Protein AF-A0A930ZJ90-F1 (afdb_monomer_lite)

Sequence (96 aa):
MNLRFAHSMTGLCGILGAVVLVTSFVINPTPPDNLTTSQLGEFARQHHSPIILGGWLQGIGSLLLVLFALALVHLAGLSTASLVGSRCLQEPASCW

Structure (mmCIF, N/CA/C/O backbone):
data_AF-A0A930ZJ90-F1
#
_entry.id   AF-A0A930ZJ90-F1
#
loop_
_atom_site.group_PDB
_atom_site.id
_atom_site.type_symbol
_atom_site.label_atom_id
_atom_site.label_alt_id
_atom_site.label_comp_id
_atom_site.label_asym_id
_atom_site.label_entity_id
_atom_site.label_seq_id
_atom_site.pdbx_PDB_ins_code
_atom_site.Cartn_x
_atom_site.Cartn_y
_atom_site.Cartn_z
_atom_site.occupancy
_atom_site.B_iso_or_equiv
_atom_site.auth_seq_id
_atom_site.auth_comp_id
_atom_site.auth_asym_id
_atom_site.auth_atom_id
_atom_site.pdbx_PDB_model_num
ATOM 1 N N . MET A 1 1 ? 24.699 -0.091 -11.297 1.00 55.38 1 MET A N 1
ATOM 2 C CA . MET A 1 1 ? 23.570 -0.784 -10.636 1.00 55.38 1 MET A CA 1
ATOM 3 C C . MET A 1 1 ? 23.177 -1.974 -11.504 1.00 55.38 1 MET A C 1
ATOM 5 O O . MET A 1 1 ? 22.991 -1.784 -12.696 1.00 55.38 1 MET A O 1
ATOM 9 N N . ASN A 1 2 ? 23.165 -3.200 -10.970 1.00 74.81 2 ASN A N 1
ATOM 10 C CA . ASN A 1 2 ? 22.918 -4.405 -11.774 1.00 74.81 2 ASN A CA 1
ATOM 11 C C . ASN A 1 2 ? 21.442 -4.480 -12.200 1.00 74.81 2 ASN A C 1
ATOM 13 O O . ASN A 1 2 ? 20.565 -4.566 -11.342 1.00 74.81 2 ASN A O 1
ATOM 17 N N . LEU A 1 3 ? 21.165 -4.494 -13.507 1.00 68.50 3 LEU A N 1
ATOM 18 C CA . LEU A 1 3 ? 19.801 -4.473 -14.063 1.00 68.50 3 LEU A CA 1
ATOM 19 C C . LEU A 1 3 ? 18.936 -5.646 -13.555 1.00 68.50 3 LEU A C 1
ATOM 21 O O . LEU A 1 3 ? 17.756 -5.491 -13.265 1.00 68.50 3 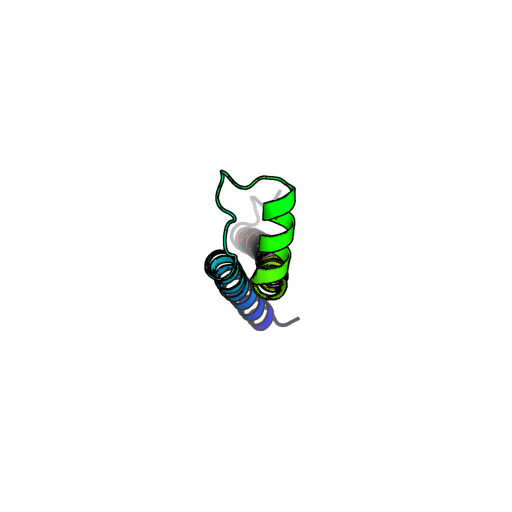LEU A O 1
ATOM 25 N N . ARG A 1 4 ? 19.559 -6.812 -13.337 1.00 74.06 4 ARG A N 1
ATOM 26 C CA . ARG A 1 4 ? 18.917 -8.006 -12.756 1.00 74.06 4 ARG A CA 1
ATOM 27 C C . ARG A 1 4 ? 18.449 -7.790 -11.314 1.00 74.06 4 ARG A C 1
ATOM 29 O O . ARG A 1 4 ? 17.399 -8.290 -10.925 1.00 74.06 4 ARG A O 1
ATOM 36 N N . PHE A 1 5 ? 19.228 -7.048 -10.529 1.00 76.94 5 PHE A N 1
ATOM 37 C CA . PHE A 1 5 ? 18.893 -6.731 -9.143 1.00 76.94 5 PHE A CA 1
ATOM 38 C C . PHE A 1 5 ? 17.748 -5.718 -9.078 1.00 76.94 5 PHE A C 1
ATOM 40 O O . PHE A 1 5 ? 16.820 -5.893 -8.293 1.00 76.94 5 PHE A O 1
ATOM 47 N N . ALA A 1 6 ? 17.770 -4.719 -9.967 1.00 74.06 6 ALA A N 1
ATOM 48 C CA . ALA A 1 6 ? 16.690 -3.748 -10.098 1.00 74.06 6 ALA A CA 1
ATOM 49 C C . ALA A 1 6 ? 15.353 -4.431 -10.437 1.00 74.06 6 ALA A C 1
ATOM 51 O O . ALA A 1 6 ? 14.380 -4.202 -9.732 1.00 74.06 6 ALA A O 1
ATOM 52 N N . HIS A 1 7 ? 15.318 -5.348 -11.413 1.00 78.19 7 HIS A N 1
ATOM 53 C CA . HIS A 1 7 ? 14.098 -6.104 -11.742 1.00 78.19 7 HIS A CA 1
ATOM 54 C C . HIS A 1 7 ? 13.540 -6.906 -10.564 1.00 78.19 7 HIS A C 1
ATOM 56 O O . HIS A 1 7 ? 12.330 -6.907 -10.342 1.00 78.19 7 HIS A O 1
ATOM 62 N N . SER A 1 8 ? 14.414 -7.580 -9.809 1.00 82.62 8 SER A N 1
ATOM 63 C CA . SER A 1 8 ? 14.003 -8.376 -8.648 1.00 82.62 8 SER A CA 1
ATOM 64 C C . SER A 1 8 ? 13.377 -7.496 -7.561 1.00 82.62 8 SER A C 1
ATOM 66 O O . SER A 1 8 ? 12.284 -7.788 -7.080 1.00 82.62 8 SER A O 1
ATOM 68 N N . MET A 1 9 ? 14.018 -6.366 -7.237 1.00 80.44 9 MET A N 1
ATOM 69 C CA . MET A 1 9 ? 13.494 -5.389 -6.274 1.00 80.44 9 MET A CA 1
ATOM 70 C C . MET A 1 9 ? 12.174 -4.770 -6.742 1.00 80.44 9 MET A C 1
ATOM 72 O O . MET A 1 9 ? 11.252 -4.634 -5.944 1.00 80.44 9 MET A O 1
ATOM 76 N N . THR A 1 10 ? 12.045 -4.450 -8.033 1.00 82.38 10 THR A N 1
ATOM 77 C CA . THR A 1 10 ? 10.791 -3.950 -8.611 1.00 82.38 10 THR A CA 1
ATOM 78 C C . THR A 1 10 ? 9.663 -4.964 -8.433 1.00 82.38 10 THR A C 1
ATOM 80 O O . THR A 1 10 ? 8.623 -4.617 -7.879 1.00 82.38 10 THR A O 1
ATOM 83 N N . GLY A 1 11 ? 9.871 -6.225 -8.821 1.00 80.25 11 GLY A N 1
ATOM 84 C CA . GLY A 1 11 ? 8.864 -7.276 -8.641 1.00 80.25 11 GLY A CA 1
ATOM 85 C C . GLY A 1 11 ? 8.473 -7.476 -7.173 1.00 80.25 11 GLY A C 1
ATOM 86 O O . GLY A 1 11 ? 7.286 -7.568 -6.858 1.00 80.25 11 GLY A O 1
ATOM 87 N N . LEU A 1 12 ? 9.457 -7.462 -6.269 1.00 85.62 12 LEU A N 1
ATOM 88 C CA . LEU A 1 12 ? 9.230 -7.557 -4.825 1.00 85.62 12 LEU A CA 1
ATOM 89 C C . LEU A 1 12 ? 8.394 -6.391 -4.290 1.00 85.62 12 LEU A C 1
ATOM 91 O O . LEU A 1 12 ? 7.451 -6.640 -3.545 1.00 85.62 12 LEU A O 1
ATOM 95 N N . CYS A 1 13 ? 8.674 -5.149 -4.697 1.00 82.94 13 CYS A N 1
ATOM 96 C CA . CYS A 1 13 ? 7.875 -3.986 -4.301 1.00 82.94 13 CYS A CA 1
ATOM 97 C C . CYS A 1 13 ? 6.419 -4.096 -4.771 1.00 82.94 13 CYS A C 1
ATOM 99 O O . CYS A 1 13 ? 5.516 -3.764 -4.009 1.00 82.94 13 CYS A O 1
ATOM 101 N N . GLY A 1 14 ? 6.179 -4.595 -5.988 1.00 84.75 14 GLY A N 1
ATOM 102 C CA . GLY A 1 14 ? 4.822 -4.802 -6.500 1.00 84.75 14 GLY A CA 1
ATOM 103 C C . GLY A 1 14 ? 4.042 -5.846 -5.696 1.00 84.75 14 GLY A C 1
ATOM 104 O O . GLY A 1 14 ? 2.932 -5.571 -5.237 1.00 84.75 14 GLY A O 1
ATOM 105 N N . ILE A 1 15 ? 4.638 -7.025 -5.472 1.00 89.00 15 ILE A N 1
ATOM 106 C CA . ILE A 1 15 ? 3.998 -8.125 -4.730 1.00 89.00 15 ILE A CA 1
ATOM 107 C C . ILE A 1 15 ? 3.777 -7.733 -3.265 1.00 89.00 15 ILE A C 1
ATOM 109 O O . ILE A 1 15 ? 2.662 -7.856 -2.759 1.00 89.00 15 ILE A O 1
ATOM 113 N N . LEU A 1 16 ? 4.813 -7.226 -2.588 1.00 88.56 16 LEU A N 1
ATOM 114 C CA . LEU A 1 16 ? 4.705 -6.793 -1.193 1.00 88.56 16 LEU A CA 1
ATOM 115 C C . LEU A 1 16 ? 3.718 -5.637 -1.047 1.00 88.56 16 LEU A C 1
ATOM 117 O O . LEU A 1 16 ? 2.902 -5.667 -0.133 1.00 88.56 16 LEU A O 1
ATOM 121 N N . GLY A 1 17 ? 3.742 -4.659 -1.955 1.00 82.62 17 GLY A N 1
ATOM 122 C CA . GLY A 1 17 ? 2.810 -3.533 -1.936 1.00 82.62 17 GLY A CA 1
ATOM 123 C C . GLY A 1 17 ? 1.354 -3.982 -2.017 1.00 82.62 17 GLY A C 1
ATOM 124 O O . GLY A 1 17 ? 0.546 -3.584 -1.179 1.00 82.62 17 GLY A O 1
ATOM 125 N N . ALA A 1 18 ? 1.029 -4.872 -2.960 1.00 86.81 18 ALA A N 1
ATOM 126 C CA . ALA A 1 18 ? -0.319 -5.418 -3.103 1.00 86.81 18 ALA A CA 1
ATOM 127 C C . ALA A 1 18 ? -0.754 -6.236 -1.874 1.00 86.81 18 ALA A C 1
ATOM 129 O O . ALA A 1 18 ? -1.849 -6.023 -1.356 1.00 86.81 18 ALA A O 1
ATOM 130 N N . VAL A 1 19 ? 0.102 -7.135 -1.374 1.00 90.62 19 VAL A N 1
ATOM 131 C CA . VAL A 1 19 ? -0.215 -7.981 -0.208 1.00 90.62 19 VAL A CA 1
ATOM 132 C C . VAL A 1 19 ? -0.433 -7.135 1.046 1.00 90.62 19 VAL A C 1
ATOM 134 O O . VAL A 1 19 ? -1.431 -7.318 1.746 1.00 90.62 19 VAL A O 1
ATOM 137 N N . VAL A 1 20 ? 0.464 -6.187 1.320 1.00 87.69 20 VAL A N 1
ATOM 138 C CA . VAL A 1 20 ? 0.373 -5.290 2.482 1.00 87.69 20 VAL A CA 1
ATOM 139 C C . VAL A 1 20 ? -0.892 -4.432 2.402 1.00 87.69 20 VAL A C 1
ATOM 141 O O . VAL A 1 20 ? -1.606 -4.298 3.397 1.00 87.69 20 VAL A O 1
ATOM 144 N N . LEU A 1 21 ? -1.216 -3.913 1.214 1.00 86.56 21 LEU A N 1
ATOM 145 C CA . LEU A 1 21 ? -2.413 -3.103 1.006 1.00 86.56 21 LEU A CA 1
ATOM 146 C C . LEU A 1 21 ? -3.703 -3.914 1.197 1.00 86.56 21 LEU A C 1
ATOM 148 O O . LEU A 1 21 ? -4.594 -3.470 1.913 1.00 86.56 21 LEU A O 1
ATOM 152 N N . VAL A 1 22 ? -3.804 -5.114 0.616 1.00 87.62 22 VAL A N 1
ATOM 153 C CA . VAL A 1 22 ? -4.978 -5.991 0.794 1.00 87.62 22 VAL A CA 1
ATOM 154 C C . VAL A 1 22 ? -5.151 -6.375 2.261 1.00 87.62 22 VAL A C 1
ATOM 156 O O . VAL A 1 22 ? -6.263 -6.342 2.783 1.00 87.62 22 VAL A O 1
ATOM 159 N N . THR A 1 23 ? -4.049 -6.673 2.951 1.00 86.94 23 THR A N 1
ATOM 160 C CA . THR A 1 23 ? -4.080 -7.025 4.375 1.00 86.94 23 THR A CA 1
ATOM 161 C C . THR A 1 23 ? -4.634 -5.882 5.228 1.00 86.94 23 THR A C 1
ATOM 163 O O . THR A 1 23 ? -5.384 -6.150 6.162 1.00 86.94 23 THR A O 1
ATOM 166 N N . SER A 1 24 ? -4.351 -4.616 4.882 1.00 84.75 24 SER A N 1
ATOM 167 C CA . SER A 1 24 ? -4.922 -3.442 5.566 1.00 84.75 24 SER A CA 1
ATOM 168 C C . SER A 1 24 ? -6.455 -3.474 5.609 1.00 84.75 24 SER A C 1
ATOM 170 O O . SER A 1 24 ? -7.043 -3.261 6.668 1.00 84.75 24 SER A O 1
ATOM 172 N N . PHE A 1 25 ? -7.104 -3.811 4.491 1.00 83.19 25 PHE A N 1
ATOM 173 C CA . PHE A 1 25 ? -8.567 -3.873 4.415 1.00 83.19 25 PHE A CA 1
ATOM 174 C C . PHE A 1 25 ? -9.165 -5.001 5.256 1.00 83.19 25 PHE A C 1
ATOM 176 O O . PHE A 1 25 ? -10.295 -4.885 5.716 1.00 83.19 25 PHE A O 1
ATOM 183 N N . VAL A 1 26 ? -8.414 -6.082 5.477 1.00 85.38 26 VAL A N 1
ATOM 184 C CA . VAL A 1 26 ? -8.865 -7.210 6.304 1.00 85.38 26 VAL A CA 1
ATOM 185 C C . VAL A 1 26 ? -8.786 -6.872 7.792 1.00 85.38 26 VAL A C 1
ATOM 187 O O . VAL A 1 26 ? -9.638 -7.300 8.566 1.00 85.38 26 VAL A O 1
ATOM 190 N N . ILE A 1 27 ? -7.769 -6.111 8.205 1.00 86.06 27 ILE A N 1
ATOM 191 C CA . ILE A 1 27 ? -7.523 -5.825 9.625 1.00 86.06 27 ILE A CA 1
ATOM 192 C C . ILE A 1 27 ? -8.219 -4.565 10.135 1.00 86.06 27 ILE A C 1
ATOM 194 O O . ILE A 1 27 ? -8.211 -4.349 11.343 1.00 86.06 27 ILE A O 1
ATOM 198 N N . ASN A 1 28 ? -8.768 -3.722 9.255 1.00 81.56 28 ASN A N 1
ATOM 199 C CA . ASN A 1 28 ? -9.345 -2.439 9.643 1.00 81.56 28 ASN A CA 1
ATOM 200 C C . ASN A 1 28 ? -10.870 -2.559 9.839 1.00 81.56 28 ASN A C 1
ATOM 202 O O . ASN A 1 28 ? -11.618 -2.581 8.856 1.00 81.56 28 ASN A O 1
ATOM 206 N N . PRO A 1 29 ? -11.357 -2.669 11.089 1.00 82.75 29 PRO A N 1
ATOM 207 C CA . PRO A 1 29 ? -12.779 -2.814 11.359 1.00 82.75 29 PRO A CA 1
ATOM 208 C C . PRO A 1 29 ? -13.513 -1.518 11.013 1.00 82.75 29 PRO A C 1
ATOM 210 O O . PRO A 1 29 ? -13.110 -0.423 11.407 1.00 82.75 29 PRO A O 1
ATOM 213 N N . THR A 1 30 ? -14.619 -1.646 10.285 1.00 82.50 30 THR A N 1
ATOM 214 C CA . THR A 1 30 ? -15.440 -0.494 9.902 1.00 82.50 30 THR A CA 1
ATOM 215 C C . THR A 1 30 ? -16.458 -0.198 11.009 1.00 82.50 30 THR A C 1
ATOM 217 O O . THR A 1 30 ? -17.121 -1.131 11.473 1.00 82.50 30 THR A O 1
ATOM 220 N N . PRO A 1 31 ? -16.585 1.061 11.468 1.00 85.69 31 PRO A N 1
ATOM 221 C CA . PRO A 1 31 ? -17.605 1.426 12.442 1.00 85.69 31 PRO A CA 1
ATOM 222 C C . PRO A 1 31 ? -19.013 1.265 11.840 1.00 85.69 31 PRO A C 1
ATOM 224 O O . PRO A 1 31 ? -19.207 1.636 10.685 1.00 85.69 31 PRO A O 1
ATOM 227 N N . PRO A 1 32 ? -19.999 0.763 12.605 1.00 87.00 32 PRO A N 1
ATOM 228 C CA . PRO A 1 32 ? -21.402 0.770 12.200 1.00 87.00 32 PRO A CA 1
ATOM 229 C C . PRO A 1 32 ? -21.917 2.169 11.829 1.00 87.00 32 PRO A C 1
ATOM 231 O O . PRO A 1 32 ? -21.692 3.141 12.554 1.00 87.00 32 PRO A O 1
ATOM 234 N N . ASP A 1 33 ? -22.677 2.245 10.739 1.00 86.94 33 ASP A N 1
ATOM 235 C CA . ASP A 1 33 ? -23.142 3.489 10.106 1.00 86.94 33 ASP A CA 1
ATOM 236 C C . ASP A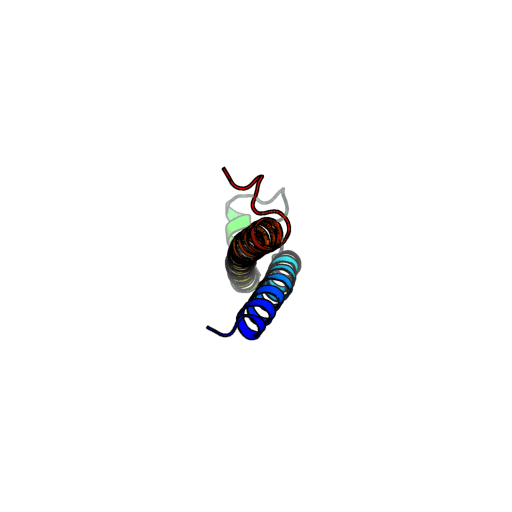 1 33 ? -24.092 4.322 10.988 1.00 86.94 33 ASP A C 1
ATOM 238 O O . ASP A 1 33 ? -24.323 5.504 10.739 1.00 86.94 33 ASP A O 1
ATOM 242 N N . ASN A 1 34 ? -24.667 3.703 12.021 1.00 88.62 34 ASN A N 1
ATOM 243 C CA . ASN A 1 34 ? -25.654 4.299 12.918 1.00 88.62 34 ASN A CA 1
ATOM 244 C C . ASN A 1 34 ? -25.068 4.795 14.252 1.00 88.62 34 ASN A C 1
ATOM 246 O O . ASN A 1 34 ? -25.834 5.155 15.150 1.00 88.62 34 ASN A O 1
ATOM 250 N N . LEU A 1 35 ? -23.740 4.794 14.415 1.00 86.19 35 LEU A N 1
ATOM 251 C CA . LEU A 1 35 ? -23.095 5.293 15.630 1.00 86.19 35 LEU A CA 1
ATOM 252 C C . LEU A 1 35 ? -23.219 6.816 15.738 1.00 86.19 35 LEU A C 1
ATOM 254 O O . LEU A 1 35 ? -22.924 7.559 14.801 1.0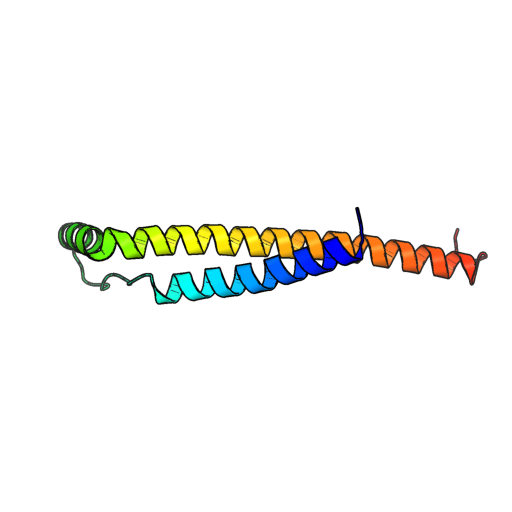0 86.19 35 LEU A O 1
ATOM 258 N N . THR A 1 36 ? -23.582 7.301 16.924 1.00 89.88 36 THR A N 1
ATOM 259 C CA . THR A 1 36 ? -23.446 8.728 17.239 1.00 89.88 36 THR A CA 1
ATOM 260 C C . THR A 1 36 ? -21.967 9.102 17.395 1.00 89.88 36 THR A C 1
ATOM 262 O O . THR A 1 36 ? -21.104 8.248 17.612 1.00 89.88 36 THR A O 1
ATOM 265 N N . THR A 1 37 ? -21.644 10.396 17.334 1.00 86.62 37 THR A N 1
ATOM 266 C CA . THR A 1 37 ? -20.258 10.884 17.469 1.00 86.62 37 THR A CA 1
ATOM 267 C C . THR A 1 37 ? -19.590 10.465 18.780 1.00 86.62 37 THR A C 1
ATOM 269 O O . THR A 1 37 ? -18.393 10.182 18.790 1.00 86.62 37 THR A O 1
ATOM 272 N N . SER A 1 38 ? -20.343 10.367 19.881 1.00 84.56 38 SER A N 1
ATOM 273 C CA . SER A 1 38 ? -19.818 9.878 21.161 1.00 84.56 38 SER A CA 1
ATOM 274 C C . SER A 1 38 ? -19.513 8.378 21.129 1.00 84.56 38 SER A C 1
ATOM 276 O O . SER A 1 38 ? -18.476 7.954 21.638 1.00 84.56 38 SER A O 1
ATOM 278 N N . GLN A 1 39 ? -20.360 7.578 20.478 1.00 89.75 39 GLN A N 1
ATOM 279 C CA . GLN A 1 39 ? -20.145 6.137 20.333 1.00 89.75 39 GLN A CA 1
ATOM 280 C C . GLN A 1 39 ? -19.011 5.812 19.348 1.00 89.75 39 GLN A C 1
ATOM 282 O O . GLN A 1 39 ? -18.325 4.803 19.510 1.00 89.75 39 GLN A O 1
ATOM 287 N N . LEU A 1 40 ? -18.754 6.687 18.372 1.00 89.06 40 LEU A N 1
ATOM 288 C CA . LEU A 1 40 ? -17.613 6.558 17.467 1.00 89.06 40 LEU A CA 1
ATOM 289 C C . LEU A 1 40 ? -16.273 6.697 18.208 1.00 89.06 40 LEU A C 1
ATOM 291 O O . LEU A 1 40 ? -15.331 5.961 17.920 1.00 89.06 40 LEU A O 1
ATOM 295 N N . GLY A 1 41 ? -16.192 7.598 19.195 1.00 88.50 41 GLY A N 1
ATOM 296 C CA . GLY A 1 41 ? -15.002 7.749 20.039 1.00 88.50 41 GLY A CA 1
ATOM 297 C C . GLY A 1 41 ? -14.709 6.502 20.882 1.00 88.50 41 GLY A C 1
ATOM 298 O O . GLY A 1 41 ? -13.560 6.072 20.981 1.00 88.50 41 GLY A O 1
ATOM 299 N N . GLU A 1 42 ? -15.752 5.882 21.434 1.00 90.81 42 GLU A N 1
ATOM 300 C CA . GLU A 1 42 ? -15.665 4.596 22.141 1.00 90.81 42 GLU A CA 1
ATOM 301 C C . GLU A 1 42 ? -15.202 3.469 21.204 1.00 90.81 42 GLU A C 1
ATOM 303 O O . GLU A 1 42 ? -14.251 2.752 21.521 1.00 90.81 42 GLU A O 1
ATOM 308 N N . PHE A 1 43 ? -15.796 3.361 20.010 1.00 88.94 43 PHE A N 1
ATOM 309 C CA . PHE A 1 43 ? -15.395 2.376 19.001 1.00 88.94 43 PHE A CA 1
ATOM 310 C C . PHE A 1 43 ? -13.921 2.532 18.604 1.00 88.94 43 PHE A C 1
ATOM 312 O O . PHE A 1 43 ? -13.182 1.544 18.566 1.00 88.94 43 PHE A O 1
ATOM 319 N N . ALA A 1 44 ? -13.477 3.770 18.366 1.00 87.69 44 ALA A N 1
ATOM 320 C CA . ALA A 1 44 ? -12.097 4.080 18.010 1.00 87.69 44 ALA A CA 1
ATOM 321 C C . ALA A 1 44 ? -11.110 3.741 19.136 1.00 87.69 44 ALA A C 1
ATOM 323 O O . ALA A 1 44 ? -9.993 3.315 18.854 1.00 87.69 44 ALA A O 1
ATOM 324 N N . ARG A 1 45 ? -11.505 3.888 20.409 1.00 90.94 45 ARG A N 1
ATOM 325 C CA . ARG A 1 45 ? -10.688 3.444 21.552 1.00 90.94 45 ARG A CA 1
ATOM 326 C C . ARG A 1 45 ? -10.611 1.923 21.637 1.00 90.94 45 ARG A C 1
ATOM 328 O O . ARG A 1 45 ? -9.525 1.395 21.861 1.00 90.94 45 ARG A O 1
ATOM 335 N N . GLN A 1 46 ? -11.729 1.226 21.433 1.00 92.44 46 GLN A N 1
ATOM 336 C CA . GLN A 1 46 ? -11.786 -0.240 21.482 1.00 92.44 4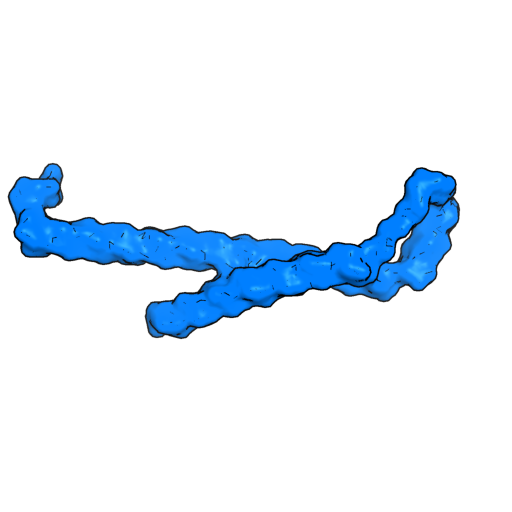6 GLN A CA 1
ATOM 337 C C . GLN A 1 46 ? -10.990 -0.894 20.342 1.00 92.44 46 GLN A C 1
ATOM 339 O O . GLN A 1 46 ? -10.319 -1.900 20.553 1.00 92.44 46 GLN A O 1
ATOM 344 N N . HIS A 1 47 ? -10.997 -0.283 19.156 1.00 91.5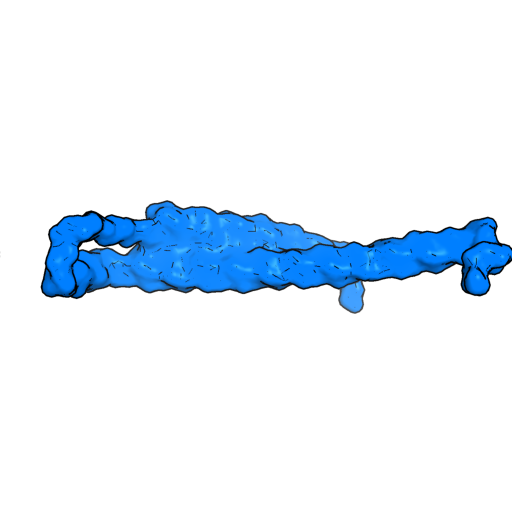0 47 HIS A N 1
ATOM 345 C CA . HIS A 1 47 ? -10.317 -0.782 17.957 1.00 91.50 47 HIS A CA 1
ATOM 346 C C . HIS A 1 47 ? -9.063 0.032 17.602 1.00 91.50 47 HIS A C 1
ATOM 348 O O . HIS A 1 47 ? -8.600 0.005 16.463 1.00 91.50 47 HIS A O 1
ATOM 354 N N . HIS A 1 48 ? -8.476 0.741 18.570 1.00 88.38 48 HIS A N 1
ATOM 355 C CA . HIS A 1 48 ? -7.374 1.673 18.318 1.00 88.38 48 HIS A CA 1
ATOM 356 C C . HIS A 1 48 ? -6.178 1.008 17.623 1.00 88.38 48 HIS A C 1
ATOM 358 O O . HIS A 1 48 ? -5.711 1.480 16.591 1.00 88.38 48 HIS A O 1
ATOM 364 N N . SER A 1 49 ? -5.708 -0.125 18.158 1.00 89.19 49 SER A N 1
ATOM 365 C CA . SER A 1 49 ? -4.567 -0.856 17.589 1.00 89.19 49 SER A CA 1
ATOM 366 C C . SER A 1 49 ? -4.798 -1.318 16.142 1.00 89.19 49 SER A C 1
ATOM 368 O O . SER A 1 49 ? -3.966 -0.984 15.297 1.00 89.19 49 SER A O 1
ATOM 370 N N . PRO A 1 50 ? -5.888 -2.043 15.809 1.00 87.12 50 PRO A N 1
ATOM 371 C CA . PRO A 1 50 ? -6.119 -2.479 14.432 1.00 87.12 50 PRO A CA 1
ATOM 372 C C . PRO A 1 50 ? -6.358 -1.318 13.459 1.00 87.12 50 PRO A C 1
ATOM 374 O O . PRO A 1 50 ? -5.888 -1.396 12.329 1.00 87.12 50 PRO A O 1
ATOM 377 N N . ILE A 1 51 ? -6.994 -0.219 13.887 1.00 89.44 51 ILE A N 1
ATOM 378 C CA . ILE A 1 51 ? -7.195 0.970 13.038 1.00 89.44 51 ILE A CA 1
ATOM 379 C C . ILE A 1 51 ? -5.856 1.639 12.701 1.00 89.44 51 ILE A C 1
ATOM 381 O O . ILE A 1 51 ? -5.587 1.944 11.538 1.00 89.44 51 ILE A O 1
ATOM 385 N N . ILE A 1 52 ? -4.991 1.848 13.700 1.00 90.69 52 ILE A N 1
ATOM 386 C CA . ILE A 1 52 ? -3.671 2.460 13.488 1.00 90.69 52 ILE A CA 1
ATOM 387 C C . ILE A 1 52 ? -2.789 1.553 12.627 1.00 90.69 52 ILE A C 1
ATOM 389 O O . ILE A 1 52 ? -2.162 2.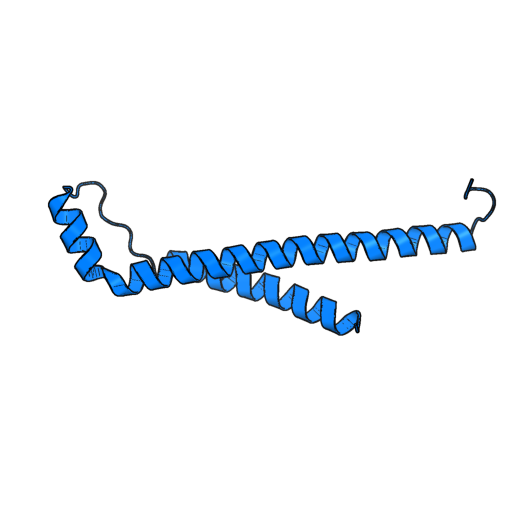024 11.677 1.00 90.69 52 ILE A O 1
ATOM 393 N N . LEU A 1 53 ? -2.766 0.252 12.921 1.00 89.75 53 LEU A N 1
ATOM 394 C CA . LEU A 1 53 ? -2.020 -0.728 12.137 1.00 89.75 53 LEU A CA 1
ATOM 395 C C . LEU A 1 53 ? -2.536 -0.784 10.691 1.00 89.75 53 LEU A C 1
ATOM 397 O O . LEU A 1 53 ? -1.743 -0.703 9.756 1.00 89.75 53 LEU A O 1
ATOM 401 N N . GLY A 1 54 ? -3.857 -0.838 10.508 1.00 88.12 54 GLY A N 1
ATOM 402 C CA . GLY A 1 54 ? -4.529 -0.768 9.211 1.00 88.12 54 GLY A CA 1
ATOM 403 C C . GLY A 1 54 ? -4.102 0.460 8.416 1.00 88.12 54 GLY A C 1
ATOM 404 O O . GLY A 1 54 ? -3.657 0.316 7.276 1.00 88.12 54 GLY A O 1
ATOM 405 N N . GLY A 1 55 ? -4.135 1.643 9.033 1.00 88.50 55 GLY A N 1
ATOM 406 C CA . GLY A 1 55 ? -3.682 2.889 8.410 1.00 88.50 55 GLY A CA 1
ATOM 407 C C . GLY A 1 55 ? -2.213 2.848 7.974 1.00 88.50 55 GLY A C 1
ATOM 408 O O . GLY A 1 55 ? -1.894 3.235 6.847 1.00 88.50 55 GLY A O 1
ATOM 409 N N . TRP A 1 56 ? -1.322 2.309 8.812 1.00 90.75 56 TRP A N 1
ATOM 410 C CA . TRP A 1 56 ? 0.092 2.128 8.458 1.00 90.75 56 TRP A CA 1
ATOM 411 C C . TRP A 1 56 ? 0.285 1.178 7.275 1.00 90.75 56 TRP A C 1
ATOM 413 O O . TRP A 1 56 ? 1.011 1.515 6.337 1.00 90.75 56 TRP A O 1
ATOM 423 N N . LEU A 1 57 ? -0.384 0.020 7.279 1.00 88.94 57 LEU A N 1
ATOM 424 C CA . LEU A 1 57 ? -0.326 -0.926 6.162 1.00 88.94 57 LEU A CA 1
ATOM 425 C C . LEU A 1 57 ? -0.869 -0.293 4.873 1.00 88.94 57 LEU A C 1
ATOM 427 O O . LEU A 1 57 ? -0.285 -0.482 3.808 1.00 88.94 57 LEU A O 1
ATOM 431 N N . GLN A 1 58 ? -1.934 0.506 4.956 1.00 88.44 58 GLN A N 1
ATOM 432 C CA . GLN A 1 58 ? -2.505 1.183 3.791 1.00 88.44 58 GLN A CA 1
ATOM 433 C C . GLN A 1 58 ? -1.518 2.187 3.182 1.00 88.44 58 GLN A C 1
ATOM 435 O O . GLN A 1 58 ? -1.317 2.206 1.964 1.00 88.44 58 GLN A O 1
ATOM 440 N N . GLY A 1 59 ? -0.862 2.987 4.029 1.00 89.06 59 GLY A N 1
ATOM 441 C CA . GLY A 1 59 ? 0.150 3.954 3.604 1.00 89.06 59 GLY A CA 1
ATOM 442 C C . GLY A 1 59 ? 1.379 3.287 2.981 1.00 89.06 59 GLY A C 1
ATOM 443 O O . GLY A 1 59 ? 1.780 3.642 1.872 1.00 89.06 59 GLY A O 1
ATOM 444 N N . ILE A 1 60 ? 1.944 2.279 3.654 1.00 90.12 60 ILE A N 1
ATOM 445 C CA . ILE A 1 60 ? 3.137 1.559 3.178 1.00 90.12 60 ILE A CA 1
ATOM 446 C C . ILE A 1 60 ? 2.832 0.784 1.890 1.00 90.12 60 ILE A C 1
ATOM 448 O O . ILE A 1 60 ? 3.611 0.851 0.939 1.00 90.12 60 ILE A O 1
ATOM 452 N N . GLY A 1 61 ? 1.693 0.089 1.826 1.00 88.00 61 GLY A N 1
ATOM 453 C CA . GLY A 1 61 ? 1.267 -0.643 0.632 1.00 88.00 61 GLY A CA 1
ATOM 454 C C . GLY A 1 61 ? 1.097 0.274 -0.582 1.00 88.00 61 GLY A C 1
ATOM 455 O O . GLY A 1 61 ? 1.593 -0.032 -1.667 1.00 88.00 61 GLY A O 1
ATOM 456 N N . SER A 1 62 ? 0.485 1.447 -0.382 1.00 88.69 62 SER A N 1
ATOM 457 C CA . SER A 1 62 ? 0.321 2.457 -1.439 1.00 88.69 62 SER A CA 1
ATOM 458 C C . SER A 1 62 ? 1.665 3.006 -1.924 1.00 88.69 62 SER A C 1
ATOM 460 O O . SER A 1 62 ? 1.896 3.095 -3.129 1.00 88.69 62 SER A O 1
ATOM 462 N N . LEU A 1 63 ? 2.584 3.321 -1.004 1.00 90.31 63 LEU A N 1
ATOM 463 C CA . LEU A 1 63 ? 3.929 3.791 -1.348 1.00 90.31 63 LEU A CA 1
ATOM 464 C C . LEU A 1 63 ? 4.698 2.752 -2.179 1.00 90.31 63 LEU A C 1
ATOM 466 O O . LEU A 1 63 ? 5.291 3.097 -3.201 1.00 90.31 63 LEU A O 1
ATOM 470 N N . LEU A 1 64 ? 4.664 1.480 -1.770 1.00 85.19 64 LEU A N 1
ATOM 471 C CA . LEU A 1 64 ? 5.321 0.383 -2.487 1.00 85.19 64 LEU A CA 1
ATOM 472 C C . LEU A 1 64 ? 4.768 0.203 -3.908 1.00 85.19 64 LEU A C 1
ATOM 474 O O . LEU A 1 64 ? 5.549 -0.011 -4.836 1.00 85.19 64 LEU A O 1
ATOM 478 N N . LEU A 1 65 ? 3.452 0.355 -4.101 1.00 88.12 65 LEU A N 1
ATOM 479 C CA . LEU A 1 65 ? 2.829 0.314 -5.429 1.00 88.12 65 LEU A CA 1
ATOM 480 C C . LEU A 1 65 ? 3.250 1.492 -6.317 1.00 88.12 65 LEU A C 1
ATOM 482 O O . LEU A 1 65 ? 3.499 1.296 -7.507 1.00 88.12 65 LEU A O 1
ATOM 486 N N . VAL A 1 66 ? 3.381 2.700 -5.762 1.00 91.06 66 VAL A N 1
ATOM 487 C CA . VAL A 1 66 ? 3.885 3.862 -6.515 1.00 91.06 66 VAL A CA 1
ATOM 488 C C . VAL A 1 66 ? 5.341 3.651 -6.926 1.00 91.06 66 VAL A C 1
ATOM 490 O O . VAL A 1 66 ? 5.689 3.870 -8.087 1.00 91.06 66 VAL A O 1
ATOM 493 N N . LEU A 1 67 ? 6.192 3.172 -6.013 1.00 86.25 67 LEU A N 1
ATOM 494 C CA . LEU A 1 67 ? 7.586 2.843 -6.327 1.00 86.25 67 LEU A CA 1
ATOM 495 C C . LEU A 1 67 ? 7.683 1.752 -7.398 1.00 86.25 67 LEU A C 1
ATOM 497 O O . LEU A 1 67 ? 8.517 1.847 -8.298 1.00 86.25 67 LEU A O 1
ATOM 501 N N . PHE A 1 68 ? 6.810 0.746 -7.334 1.00 86.94 68 PHE A N 1
ATOM 502 C CA . PHE A 1 68 ? 6.691 -0.274 -8.368 1.00 86.94 68 PHE A CA 1
ATOM 503 C C . PHE A 1 68 ? 6.317 0.331 -9.727 1.00 86.94 68 PHE A C 1
ATOM 505 O O . PHE A 1 68 ? 7.005 0.070 -10.713 1.00 86.94 68 PHE A O 1
ATOM 512 N N . ALA A 1 69 ? 5.290 1.183 -9.782 1.00 87.69 69 ALA A N 1
ATOM 513 C CA . ALA A 1 69 ? 4.860 1.840 -11.016 1.00 87.69 69 ALA A CA 1
ATOM 514 C C . ALA A 1 69 ? 5.966 2.721 -11.621 1.00 87.69 69 ALA A C 1
ATOM 516 O O . ALA A 1 69 ? 6.251 2.619 -12.815 1.00 87.69 69 ALA A O 1
ATOM 517 N N . LEU A 1 70 ? 6.646 3.531 -10.803 1.00 87.19 70 LEU A N 1
ATOM 518 C CA . LEU A 1 70 ? 7.786 4.339 -11.248 1.00 87.19 70 LEU A CA 1
ATOM 519 C C . LEU A 1 70 ? 8.915 3.456 -11.787 1.00 87.19 70 LEU A C 1
ATOM 521 O O . LEU A 1 70 ? 9.454 3.724 -12.860 1.00 87.19 70 LEU A O 1
ATOM 525 N N . ALA A 1 71 ? 9.245 2.369 -11.089 1.00 84.12 71 ALA A N 1
ATOM 526 C CA . ALA A 1 71 ? 10.274 1.442 -11.537 1.00 84.12 71 ALA A CA 1
ATOM 527 C C . ALA A 1 71 ? 9.913 0.747 -12.865 1.00 84.12 71 ALA A C 1
ATOM 529 O O . ALA A 1 71 ? 10.795 0.572 -13.708 1.00 84.12 71 ALA A O 1
ATOM 530 N N . LEU A 1 72 ? 8.634 0.421 -13.097 1.00 82.94 72 LEU A N 1
ATOM 531 C CA . LEU A 1 72 ? 8.161 -0.080 -14.393 1.00 82.94 72 LEU A CA 1
ATOM 532 C C . LEU A 1 72 ? 8.333 0.955 -15.510 1.00 82.94 72 LEU A C 1
ATOM 534 O O . LEU A 1 72 ? 8.811 0.604 -16.587 1.00 82.94 72 LEU A O 1
ATOM 538 N N . VAL A 1 73 ? 7.998 2.225 -15.260 1.00 85.56 73 VAL A N 1
ATOM 539 C CA . VAL A 1 73 ? 8.175 3.309 -16.243 1.00 85.56 73 VAL A CA 1
ATOM 540 C C . VAL A 1 73 ? 9.654 3.503 -16.583 1.00 85.56 73 VAL A C 1
ATOM 542 O O . VAL A 1 73 ? 10.015 3.582 -17.758 1.00 85.56 73 VAL A O 1
ATOM 545 N N . HIS A 1 74 ? 10.531 3.507 -15.576 1.00 80.50 74 HIS A N 1
ATOM 546 C CA . HIS A 1 74 ? 11.975 3.587 -15.801 1.00 80.50 74 HIS A CA 1
ATOM 547 C C . HIS A 1 74 ? 12.495 2.402 -16.621 1.00 80.50 74 HIS A C 1
ATOM 549 O O . HIS A 1 74 ? 13.314 2.587 -17.523 1.00 80.50 74 HIS A O 1
ATOM 555 N N . LEU A 1 75 ? 11.993 1.193 -16.363 1.00 78.88 75 LEU A N 1
ATOM 556 C CA . LEU A 1 75 ? 12.385 0.012 -17.121 1.00 78.88 75 LEU A CA 1
ATOM 557 C C . LEU A 1 75 ? 11.873 0.033 -18.572 1.00 78.88 75 LEU A C 1
ATOM 559 O O . LEU A 1 75 ? 12.601 -0.331 -19.504 1.00 78.88 75 LEU A O 1
ATOM 563 N N . ALA A 1 76 ? 10.641 0.492 -18.783 1.00 78.38 76 ALA A N 1
ATOM 564 C CA . ALA A 1 76 ? 10.067 0.675 -20.113 1.00 78.38 76 ALA A CA 1
ATOM 565 C C . ALA A 1 76 ? 10.869 1.703 -20.932 1.00 78.38 76 ALA A C 1
ATOM 567 O O . ALA A 1 76 ? 11.156 1.476 -22.108 1.00 78.38 76 ALA A O 1
ATOM 568 N N . GLY A 1 77 ? 11.317 2.795 -20.305 1.00 74.38 77 GLY A N 1
ATOM 569 C CA . GLY A 1 77 ? 12.180 3.789 -20.951 1.00 74.38 77 GLY A CA 1
ATOM 570 C C . GLY A 1 77 ? 13.522 3.209 -21.413 1.00 74.38 77 GLY A C 1
ATOM 571 O O . GLY A 1 77 ? 13.941 3.443 -22.547 1.00 74.38 77 GLY A O 1
ATOM 572 N N . LEU A 1 78 ? 14.168 2.386 -20.577 1.00 68.81 78 LEU A N 1
ATOM 573 C CA . LEU A 1 78 ? 15.443 1.735 -20.917 1.00 68.81 78 LEU A CA 1
ATOM 574 C C . LEU A 1 78 ? 15.305 0.718 -22.058 1.00 68.81 78 LEU A C 1
ATOM 576 O O . LEU A 1 78 ? 16.150 0.661 -22.953 1.00 68.81 78 LEU A O 1
ATOM 580 N N . SER A 1 79 ? 14.237 -0.078 -22.044 1.00 66.94 79 SER A N 1
ATOM 581 C CA . SER A 1 79 ? 13.972 -1.064 -23.100 1.00 66.94 79 SER A CA 1
ATOM 582 C C . SER A 1 79 ? 13.618 -0.399 -24.433 1.00 66.94 79 SER A C 1
ATOM 584 O O . SER A 1 79 ? 14.120 -0.819 -25.474 1.00 66.94 79 SER A O 1
ATOM 586 N N . THR A 1 80 ? 12.848 0.691 -24.411 1.00 66.69 80 THR A N 1
ATOM 587 C CA . THR A 1 80 ? 12.497 1.449 -25.624 1.00 66.69 80 THR A CA 1
ATOM 588 C C . THR A 1 80 ? 13.731 2.100 -26.263 1.00 66.69 80 THR A C 1
ATOM 590 O O . THR A 1 80 ? 13.919 1.993 -27.474 1.00 66.69 80 THR A O 1
ATOM 593 N N . ALA A 1 81 ? 14.631 2.688 -25.466 1.00 62.53 81 ALA A N 1
ATOM 594 C CA . ALA A 1 81 ? 15.892 3.246 -25.969 1.00 62.53 81 ALA A CA 1
ATOM 595 C C . ALA A 1 81 ? 16.812 2.172 -26.584 1.00 62.53 81 ALA A C 1
ATOM 597 O O . ALA A 1 81 ? 17.444 2.400 -27.616 1.00 62.53 81 ALA A O 1
ATOM 598 N N . SER A 1 82 ? 16.852 0.974 -25.991 1.00 62.41 82 SER A N 1
ATOM 599 C CA . SER A 1 82 ? 17.622 -0.158 -26.521 1.00 62.41 82 SER A CA 1
ATOM 600 C C . SER A 1 82 ? 17.054 -0.697 -27.843 1.00 62.41 82 SER A C 1
ATOM 602 O O . SER A 1 82 ? 17.818 -1.031 -28.753 1.00 62.41 82 SER A O 1
ATOM 604 N N . LEU A 1 83 ? 15.726 -0.738 -27.986 1.00 62.28 83 LEU A N 1
ATOM 605 C CA . LEU A 1 83 ? 15.055 -1.153 -29.224 1.00 62.28 83 LEU A CA 1
ATOM 606 C C . LEU A 1 83 ? 15.268 -0.152 -30.369 1.00 62.28 83 LEU A C 1
ATOM 608 O O . LEU A 1 83 ? 15.490 -0.556 -31.509 1.00 62.28 83 LEU A O 1
ATOM 612 N N . VAL A 1 84 ? 15.256 1.150 -30.075 1.00 66.44 84 VAL A N 1
ATOM 613 C CA . VAL A 1 84 ? 15.574 2.189 -31.070 1.00 66.44 84 VAL A CA 1
ATOM 614 C C . VAL A 1 84 ? 17.045 2.109 -31.494 1.00 66.44 84 VAL A C 1
ATOM 616 O O . VAL A 1 84 ? 17.334 2.111 -32.689 1.00 66.44 84 VAL A O 1
ATOM 619 N N . GLY A 1 85 ? 17.975 1.943 -30.546 1.00 63.44 85 GLY A N 1
ATOM 620 C CA . GLY A 1 85 ? 19.400 1.787 -30.859 1.00 63.44 85 GLY A CA 1
ATOM 621 C C . GLY A 1 85 ? 19.708 0.544 -31.702 1.00 63.44 85 GLY A C 1
ATOM 622 O O . GLY A 1 85 ? 20.489 0.615 -32.648 1.00 63.44 85 GLY A O 1
ATOM 623 N N . SER A 1 86 ? 19.052 -0.585 -31.416 1.00 63.41 86 SER A N 1
ATOM 624 C CA . SER A 1 86 ? 19.204 -1.813 -32.213 1.00 63.41 86 SER A CA 1
ATOM 625 C C . SER A 1 86 ? 18.578 -1.706 -33.607 1.00 63.41 86 SER A C 1
ATOM 627 O O . SER A 1 86 ? 19.162 -2.217 -34.560 1.00 63.41 86 SER A O 1
ATOM 629 N N . ARG A 1 87 ? 17.466 -0.976 -33.775 1.00 62.62 87 ARG A N 1
ATOM 630 C CA . ARG A 1 87 ? 16.940 -0.650 -35.114 1.00 62.62 87 ARG A CA 1
ATOM 631 C C . ARG A 1 87 ? 17.890 0.218 -35.931 1.00 62.62 87 ARG A C 1
ATOM 633 O O . ARG A 1 87 ? 18.099 -0.093 -37.096 1.00 62.62 87 ARG A O 1
ATOM 640 N N . CYS A 1 88 ? 18.498 1.252 -35.348 1.00 64.12 88 CYS A N 1
ATOM 641 C CA . CYS A 1 88 ? 19.437 2.096 -36.097 1.00 64.12 88 CYS A CA 1
ATOM 642 C C . CYS A 1 88 ? 20.739 1.364 -36.476 1.00 64.12 88 CYS A C 1
ATOM 644 O O . CYS A 1 88 ? 21.372 1.734 -37.461 1.00 64.12 88 CYS A O 1
ATOM 646 N N . LEU A 1 89 ? 21.121 0.302 -35.753 1.00 71.19 89 LEU A N 1
ATOM 647 C CA . LEU A 1 89 ? 22.204 -0.598 -36.174 1.00 71.19 89 LEU A CA 1
ATOM 648 C C . LEU A 1 89 ? 21.804 -1.501 -37.354 1.00 71.19 89 LEU A C 1
ATOM 650 O O . LEU A 1 89 ? 22.663 -1.857 -38.156 1.00 71.19 89 LEU A O 1
ATOM 654 N N . GLN A 1 90 ? 20.525 -1.870 -37.462 1.00 71.38 90 GLN A N 1
ATOM 655 C CA . GLN A 1 90 ? 20.014 -2.744 -38.521 1.00 71.38 90 GLN A CA 1
ATOM 656 C C . GLN A 1 90 ? 19.695 -1.972 -39.817 1.00 71.38 90 GLN A C 1
ATOM 658 O O . GLN A 1 90 ? 19.955 -2.472 -40.908 1.00 71.38 90 GLN A O 1
ATOM 663 N N . GLU A 1 91 ? 19.153 -0.754 -39.705 1.00 70.81 91 GLU A N 1
ATOM 664 C CA . GLU A 1 91 ? 18.739 0.100 -40.828 1.00 70.81 91 GLU A CA 1
ATOM 665 C C . GLU A 1 91 ? 19.202 1.557 -40.601 1.00 70.81 91 GLU A C 1
ATOM 667 O O . GLU A 1 91 ? 18.445 2.398 -40.108 1.00 70.81 91 GLU A O 1
ATOM 672 N N . PRO A 1 92 ? 20.456 1.899 -40.957 1.00 63.50 92 PRO A N 1
ATOM 673 C CA . PRO A 1 92 ? 21.028 3.217 -40.663 1.00 63.50 92 PRO A CA 1
ATOM 674 C C . PRO A 1 92 ? 20.418 4.353 -41.502 1.00 63.50 92 PRO A C 1
ATOM 676 O O . PRO A 1 92 ? 20.538 5.521 -41.140 1.00 63.50 92 PRO A O 1
ATOM 679 N N . ALA A 1 93 ? 19.757 4.035 -42.621 1.00 69.75 93 ALA A N 1
ATOM 680 C CA . ALA A 1 93 ? 19.206 5.021 -43.553 1.00 69.75 93 ALA A CA 1
ATOM 681 C C . ALA A 1 93 ? 17.933 5.725 -43.042 1.00 69.75 93 ALA A C 1
ATOM 683 O O . ALA A 1 93 ? 17.596 6.799 -43.531 1.00 69.75 93 ALA A O 1
ATOM 684 N N . SER A 1 94 ? 17.242 5.146 -42.059 1.00 64.44 94 SER A N 1
ATOM 685 C CA . SER A 1 94 ? 15.979 5.654 -41.501 1.00 64.44 94 SER A CA 1
ATOM 686 C C . SER A 1 94 ? 16.134 6.372 -40.154 1.00 64.44 94 SER A C 1
ATOM 688 O O . SER A 1 94 ? 15.137 6.650 -39.497 1.00 64.44 94 SER A O 1
ATOM 690 N N . CYS A 1 95 ? 17.369 6.632 -39.709 1.00 62.41 95 CYS A N 1
ATOM 691 C CA . CYS A 1 95 ? 17.664 7.198 -38.385 1.00 62.41 95 CYS A CA 1
ATOM 692 C C . CYS A 1 95 ? 17.830 8.741 -38.400 1.00 62.41 95 CYS A C 1
ATOM 694 O O . CYS A 1 95 ? 18.422 9.295 -37.475 1.00 62.41 95 CYS A O 1
ATOM 696 N N . TRP A 1 96 ? 17.329 9.425 -39.438 1.00 56.44 96 TRP A N 1
ATOM 697 C CA . TRP A 1 96 ? 17.378 10.886 -39.606 1.00 56.44 96 TRP A CA 1
ATOM 698 C C . TRP A 1 96 ? 16.004 11.525 -39.424 1.00 56.44 96 TRP A C 1
ATOM 700 O O . TRP A 1 96 ? 15.026 10.963 -39.967 1.00 56.44 96 TRP A O 1
#

Secondary structure (DSSP, 8-state):
--HHHHHHHHHHHHHHHHHHHHHHHHH-PPPPTT--HHHHHHHHHHTHHHHHHHHHHHHHHHHHHHHHHHHHHHHHHHHHHHHHHHHHHH-GGG--

Foldseek 3Di:
DDPVVLVVLLVVLQVLLVVLQVVLVVQADDDDPPDDPVVVVVVCVVSVVSNVSSVVSNVSSVVSNVVSVVSVVVVVVVVVVVVLVVVCVVPVPPND

pLDDT: mean 81.26, std 9.67, range [55.38, 92.44]

Radius of gyration: 22.79 Å; chains: 1; bounding box: 49×19×66 Å